Protein AF-S6UJM1-F1 (afdb_monomer)

Mean predicted aligned error: 7.49 Å

Organism: NCBI:txid1194404

Structure (mmCIF, N/CA/C/O backbone):
data_AF-S6UJM1-F1
#
_entry.id   AF-S6UJM1-F1
#
loop_
_atom_site.group_PDB
_atom_site.id
_atom_site.type_symbol
_atom_site.label_atom_id
_atom_site.label_alt_id
_atom_site.label_comp_id
_atom_site.label_asym_id
_atom_site.label_entity_id
_atom_site.label_seq_id
_atom_site.pdbx_PDB_ins_code
_atom_site.Cartn_x
_atom_site.Cartn_y
_atom_site.Cartn_z
_atom_site.occupancy
_atom_site.B_iso_or_equiv
_atom_site.auth_seq_id
_atom_site.auth_comp_id
_atom_site.auth_asym_id
_atom_site.auth_atom_id
_atom_site.pdbx_PDB_model_num
ATOM 1 N N . LEU A 1 1 ? 6.670 4.777 -3.511 1.00 91.56 1 LEU A N 1
ATOM 2 C CA . LEU A 1 1 ? 6.207 3.441 -3.059 1.00 91.56 1 LEU A CA 1
ATOM 3 C C . LEU A 1 1 ? 6.380 3.235 -1.559 1.00 91.56 1 LEU A C 1
ATOM 5 O O . LEU A 1 1 ? 5.372 3.034 -0.899 1.00 91.56 1 LEU A O 1
ATOM 9 N N . GLY A 1 2 ? 7.595 3.362 -1.009 1.00 96.25 2 GLY A N 1
ATOM 10 C CA . GLY A 1 2 ? 7.838 3.178 0.433 1.00 96.25 2 GLY A CA 1
ATOM 11 C C . GLY A 1 2 ? 6.937 4.023 1.344 1.00 96.25 2 GLY A C 1
ATOM 12 O O . GLY A 1 2 ? 6.363 3.489 2.283 1.00 96.25 2 GLY A O 1
ATOM 13 N N . HIS A 1 3 ? 6.712 5.299 1.010 1.00 97.38 3 HIS A N 1
ATOM 14 C CA . HIS A 1 3 ? 5.769 6.155 1.743 1.00 97.38 3 HIS A CA 1
ATOM 15 C C . HIS A 1 3 ? 4.347 5.561 1.811 1.00 97.38 3 HIS A C 1
ATOM 17 O O . HIS A 1 3 ? 3.806 5.406 2.899 1.00 97.38 3 HIS A O 1
ATOM 23 N N . PHE A 1 4 ? 3.759 5.173 0.671 1.00 97.75 4 PHE A N 1
ATOM 24 C CA . PHE A 1 4 ? 2.409 4.592 0.626 1.00 97.75 4 PHE A CA 1
ATOM 25 C C . PHE A 1 4 ? 2.323 3.249 1.357 1.00 97.75 4 PHE A C 1
ATOM 27 O O . PHE A 1 4 ? 1.348 2.999 2.058 1.00 97.75 4 PHE A O 1
ATOM 34 N N . GLN A 1 5 ? 3.365 2.417 1.259 1.00 97.94 5 GLN A N 1
ATOM 35 C CA . GLN A 1 5 ? 3.448 1.177 2.031 1.00 97.94 5 GLN A CA 1
ATOM 36 C C . GLN A 1 5 ? 3.490 1.463 3.538 1.00 97.94 5 GLN A C 1
ATOM 38 O O . GLN A 1 5 ? 2.798 0.806 4.309 1.00 97.94 5 GLN A O 1
ATOM 43 N N . GLY A 1 6 ? 4.256 2.476 3.953 1.00 98.25 6 GLY A N 1
ATOM 44 C CA . GLY A 1 6 ? 4.298 2.936 5.338 1.00 98.25 6 GLY A CA 1
ATOM 45 C C . GLY A 1 6 ? 2.927 3.388 5.842 1.00 98.25 6 GLY A C 1
ATOM 46 O O . GLY A 1 6 ? 2.533 2.999 6.934 1.00 98.25 6 GLY A O 1
ATOM 47 N N . GLN A 1 7 ? 2.163 4.127 5.032 1.00 98.25 7 GLN A N 1
ATOM 48 C CA . GLN A 1 7 ? 0.803 4.552 5.389 1.00 98.25 7 GLN A CA 1
ATOM 49 C C . GLN A 1 7 ? -0.158 3.366 5.580 1.00 98.25 7 GLN A C 1
ATOM 51 O O . GLN A 1 7 ? -0.908 3.340 6.551 1.00 98.25 7 GLN A O 1
ATOM 56 N N . VAL A 1 8 ? -0.097 2.347 4.713 1.00 98.56 8 VAL A N 1
ATOM 57 C CA . VAL A 1 8 ? -0.876 1.105 4.887 1.00 98.56 8 VAL A CA 1
ATOM 58 C C . VAL A 1 8 ? -0.492 0.392 6.186 1.00 98.56 8 VAL A C 1
ATOM 60 O O . VAL A 1 8 ? -1.365 -0.042 6.935 1.00 98.56 8 VAL A O 1
ATOM 63 N N . ASN A 1 9 ? 0.805 0.299 6.485 1.00 98.44 9 ASN A N 1
ATOM 64 C CA . ASN A 1 9 ? 1.287 -0.351 7.703 1.00 98.44 9 ASN A CA 1
ATOM 65 C C . ASN A 1 9 ? 0.830 0.396 8.964 1.00 98.44 9 ASN A C 1
ATOM 67 O O . ASN A 1 9 ? 0.333 -0.231 9.893 1.00 98.44 9 ASN A O 1
ATOM 71 N N . LEU A 1 10 ? 0.931 1.729 8.977 1.00 98.19 10 LEU A N 1
ATOM 72 C CA . LEU A 1 10 ? 0.423 2.557 10.074 1.00 98.19 10 LEU A CA 1
ATOM 73 C C . LEU A 1 10 ? -1.085 2.358 10.272 1.00 98.19 10 LEU A C 1
ATOM 75 O O . LEU A 1 10 ? -1.541 2.200 11.403 1.00 98.19 10 LEU A O 1
ATOM 79 N N . ALA A 1 11 ? -1.852 2.308 9.179 1.00 97.94 11 ALA A N 1
ATOM 80 C CA . ALA A 1 11 ? -3.291 2.098 9.249 1.00 97.94 11 ALA A CA 1
ATOM 81 C C . ALA A 1 11 ? -3.665 0.709 9.803 1.00 97.94 11 ALA A C 1
ATOM 83 O O . ALA A 1 11 ? -4.605 0.608 10.594 1.00 97.94 11 ALA A O 1
ATOM 84 N N . ASN A 1 12 ? -2.919 -0.339 9.435 1.00 98.19 12 ASN A N 1
ATOM 85 C CA . ASN A 1 12 ? -3.078 -1.690 9.986 1.00 98.19 12 ASN A CA 1
ATOM 86 C C . ASN A 1 12 ? -2.717 -1.752 11.473 1.00 98.19 12 ASN A C 1
ATOM 88 O O . ASN A 1 12 ? -3.489 -2.289 12.263 1.00 98.19 12 ASN A O 1
ATOM 92 N N . ASN A 1 13 ? -1.585 -1.163 11.867 1.00 98.25 13 ASN A N 1
ATOM 93 C CA . ASN A 1 13 ? -1.174 -1.116 13.270 1.00 98.25 13 ASN A CA 1
ATOM 94 C C . ASN A 1 13 ? -2.250 -0.442 14.124 1.00 98.25 13 ASN A C 1
ATOM 96 O O . ASN A 1 13 ? -2.574 -0.921 15.206 1.00 98.25 13 ASN A O 1
ATOM 100 N N . LYS A 1 14 ? -2.880 0.620 13.607 1.00 97.44 14 LYS A N 1
ATOM 101 C CA . LYS A 1 14 ? -3.959 1.287 14.329 1.00 97.44 14 LYS A CA 1
ATOM 102 C C . LYS A 1 14 ? -5.205 0.413 14.502 1.00 97.44 14 LYS A C 1
ATOM 104 O O . LYS A 1 14 ? -5.840 0.488 15.550 1.00 97.44 14 LYS A O 1
ATOM 109 N N . LEU A 1 15 ? -5.555 -0.424 13.519 1.00 97.38 15 LEU A N 1
ATOM 110 C CA . LEU A 1 15 ? -6.625 -1.420 13.691 1.00 97.38 15 LEU A CA 1
ATOM 111 C C . LEU A 1 15 ? -6.275 -2.433 14.777 1.00 97.38 15 LEU A C 1
ATOM 113 O O . LEU A 1 15 ? -7.126 -2.745 15.604 1.00 97.38 15 LEU A O 1
ATOM 117 N N . GLN A 1 16 ? -5.031 -2.909 14.794 1.00 97.06 16 GLN A N 1
ATOM 118 C CA . GLN A 1 16 ? -4.566 -3.847 15.809 1.00 97.06 16 GLN A CA 1
ATOM 119 C C . GLN A 1 16 ? -4.620 -3.232 17.213 1.00 97.06 16 GLN A C 1
ATOM 121 O O . GLN A 1 16 ? -5.073 -3.885 18.147 1.00 97.06 16 GLN A O 1
ATOM 126 N N . GLU A 1 17 ? -4.233 -1.962 17.364 1.00 96.81 17 GLU A N 1
ATOM 127 C CA . GLU A 1 17 ? -4.395 -1.234 18.626 1.00 96.81 17 GLU A CA 1
ATOM 128 C C . GLU A 1 17 ? -5.866 -1.163 19.058 1.00 96.81 17 GLU A C 1
ATOM 130 O O . GLU A 1 17 ? -6.171 -1.409 20.221 1.00 96.81 17 GLU A O 1
ATOM 135 N N . LEU A 1 18 ? -6.788 -0.842 18.142 1.00 96.19 18 LEU A N 1
ATOM 136 C CA . LEU A 1 18 ? -8.222 -0.772 18.453 1.00 96.19 18 LEU A CA 1
ATOM 137 C C . LEU A 1 18 ? -8.792 -2.135 18.873 1.00 96.19 18 LEU A C 1
ATOM 139 O O . LEU A 1 18 ? -9.652 -2.186 19.755 1.00 96.19 18 LEU A O 1
ATOM 143 N N . ASP A 1 19 ? -8.316 -3.225 18.270 1.00 94.00 19 ASP A N 1
ATOM 144 C CA . ASP A 1 19 ? -8.705 -4.581 18.657 1.00 94.00 19 ASP A CA 1
ATOM 145 C C . ASP A 1 19 ? -8.145 -4.963 20.033 1.00 94.00 19 ASP A C 1
ATOM 147 O O . ASP A 1 19 ? -8.884 -5.455 20.883 1.00 94.00 19 ASP A O 1
ATOM 151 N N . GLN A 1 20 ? -6.885 -4.626 20.317 1.00 95.19 20 GLN A N 1
ATOM 152 C CA . GLN A 1 20 ? -6.311 -4.821 21.648 1.00 95.19 20 GLN A CA 1
ATOM 153 C C . GLN A 1 20 ? -7.098 -4.041 22.710 1.00 95.19 20 GLN A C 1
ATOM 155 O O . GLN A 1 20 ? -7.503 -4.607 23.725 1.00 95.19 20 GLN A O 1
ATOM 160 N N . PHE A 1 21 ? -7.413 -2.768 22.442 1.00 93.12 21 PHE A N 1
ATOM 161 C CA . PHE A 1 21 ? -8.246 -1.958 23.331 1.00 93.12 21 PHE A CA 1
ATOM 162 C C . PHE A 1 21 ? -9.616 -2.595 23.576 1.00 93.12 21 PHE A C 1
ATOM 164 O O . PHE A 1 21 ? -10.111 -2.555 24.702 1.00 93.12 21 PHE A O 1
ATOM 171 N N . ARG A 1 22 ? -10.234 -3.202 22.554 1.00 91.75 22 ARG A N 1
ATOM 172 C CA . ARG A 1 22 ? -11.501 -3.933 22.700 1.00 91.75 22 ARG A CA 1
ATOM 173 C C . ARG A 1 22 ? -11.357 -5.101 23.669 1.00 91.75 22 ARG A C 1
ATOM 175 O O . ARG A 1 22 ? -12.185 -5.237 24.570 1.00 91.75 22 ARG A O 1
ATOM 182 N N . GLN A 1 23 ? -10.338 -5.932 23.472 1.00 93.62 23 GLN A N 1
ATOM 183 C CA . GLN A 1 23 ? -10.102 -7.126 24.280 1.00 93.62 23 GLN A CA 1
ATOM 184 C C . GLN A 1 23 ? -9.837 -6.758 25.743 1.00 93.62 23 GLN A C 1
ATOM 186 O O . GLN A 1 23 ? -10.491 -7.291 26.642 1.00 93.62 23 GLN A O 1
ATOM 191 N N . ASP A 1 24 ? -8.963 -5.778 25.983 1.00 92.25 24 ASP A N 1
ATOM 192 C CA . ASP A 1 24 ? -8.636 -5.299 27.328 1.00 92.25 24 ASP A CA 1
ATOM 193 C C . ASP A 1 24 ? -9.889 -4.774 28.048 1.00 92.25 24 ASP A C 1
ATOM 195 O O . ASP A 1 24 ? -10.132 -5.070 29.222 1.00 92.25 24 ASP A O 1
ATOM 199 N N . TYR A 1 25 ? -10.739 -4.031 27.332 1.00 89.50 25 TYR A N 1
ATOM 200 C CA . TYR A 1 25 ? -11.969 -3.479 27.898 1.00 89.50 25 TYR A CA 1
ATOM 201 C C . TYR A 1 25 ? -13.037 -4.553 28.158 1.00 89.50 25 TYR A C 1
ATOM 203 O O . TYR A 1 25 ? -13.768 -4.478 29.149 1.00 89.50 25 TYR A O 1
ATOM 211 N N . GLN A 1 26 ? -13.118 -5.586 27.314 1.00 90.00 26 GLN A N 1
ATOM 212 C CA . GLN A 1 26 ? -13.974 -6.754 27.550 1.00 90.00 26 GLN A CA 1
ATOM 213 C C . GLN A 1 26 ? -13.532 -7.551 28.783 1.00 90.00 26 GLN A C 1
ATOM 215 O O . GLN A 1 26 ? -14.382 -7.995 29.557 1.00 90.00 26 GLN A O 1
ATOM 220 N N . GLN A 1 27 ? -12.227 -7.689 29.025 1.00 91.50 27 GLN A N 1
ATOM 221 C CA . GLN A 1 27 ? -11.740 -8.339 30.243 1.00 91.50 27 GLN A CA 1
ATOM 222 C C . GLN A 1 27 ? -12.098 -7.548 31.504 1.00 91.50 27 GLN A C 1
ATOM 224 O O . GLN A 1 27 ? -12.585 -8.128 32.477 1.00 91.50 27 GLN A O 1
ATOM 229 N N . GLN A 1 28 ? -11.938 -6.221 31.478 1.00 88.19 28 GLN A N 1
ATOM 230 C CA . GLN A 1 28 ? -12.376 -5.359 32.582 1.00 88.19 28 GLN A CA 1
ATOM 231 C C . GLN A 1 28 ? -13.880 -5.486 32.838 1.00 88.19 28 GLN A C 1
ATOM 233 O O . GLN A 1 28 ? -14.317 -5.469 33.993 1.00 88.19 28 GLN A O 1
ATOM 238 N N . TRP A 1 29 ? -14.667 -5.646 31.770 1.00 87.19 29 TRP A N 1
ATOM 239 C CA . TRP A 1 29 ? -16.095 -5.897 31.878 1.00 87.19 29 TRP A CA 1
ATOM 240 C C . TRP A 1 29 ? -16.402 -7.205 32.610 1.00 87.19 29 TRP A C 1
ATOM 242 O O . TRP A 1 29 ? -17.180 -7.187 33.559 1.00 87.19 29 TRP A O 1
ATOM 252 N N . LEU A 1 30 ? -15.770 -8.315 32.222 1.00 87.69 30 LEU A N 1
ATOM 253 C CA . LEU A 1 30 ? -15.980 -9.615 32.869 1.00 87.69 30 LEU A CA 1
ATOM 254 C C . LEU A 1 30 ? -15.623 -9.571 34.360 1.00 87.69 30 LEU A C 1
ATOM 256 O O . LEU A 1 30 ? -16.386 -10.059 35.194 1.00 87.69 30 LEU A O 1
ATOM 260 N N . GLN A 1 31 ? -14.504 -8.928 34.704 1.00 88.62 31 GLN A N 1
ATOM 261 C CA . GLN A 1 31 ? -14.062 -8.792 36.093 1.00 88.62 31 GLN A CA 1
ATOM 262 C C . GLN A 1 31 ? -15.050 -7.969 36.927 1.00 88.62 31 GLN A C 1
ATOM 264 O O . GLN A 1 31 ? -15.523 -8.439 37.960 1.00 88.62 31 GLN A O 1
ATOM 269 N N . ARG A 1 32 ? -15.402 -6.756 36.482 1.00 85.56 32 ARG A N 1
ATOM 270 C CA . ARG A 1 32 ? -16.275 -5.855 37.257 1.00 85.56 32 ARG A CA 1
ATOM 271 C C . ARG A 1 32 ? -17.737 -6.281 37.230 1.00 85.56 32 ARG A C 1
ATOM 273 O O . ARG A 1 32 ? -18.407 -6.198 38.251 1.00 85.56 32 ARG A O 1
ATOM 280 N N . GLY A 1 33 ? -18.216 -6.771 36.090 1.00 82.06 33 GLY A N 1
ATOM 281 C CA . GLY A 1 33 ? -19.584 -7.250 35.907 1.00 82.06 33 GLY A CA 1
ATOM 282 C C . GLY A 1 33 ? -19.931 -8.403 36.846 1.00 82.06 33 GLY A C 1
ATOM 283 O O . GLY A 1 33 ? -21.047 -8.449 37.357 1.00 82.06 33 GLY A O 1
ATOM 284 N N . SER A 1 34 ? -18.960 -9.274 37.148 1.00 83.56 34 SER A N 1
ATOM 285 C CA . SER A 1 34 ? -19.145 -10.376 38.103 1.00 83.56 34 SER A CA 1
ATOM 286 C C . SER A 1 34 ? -19.418 -9.914 39.543 1.00 83.56 34 SER A C 1
ATOM 288 O O . SER A 1 34 ? -20.083 -10.624 40.292 1.00 83.56 34 SER A O 1
ATOM 290 N N . ALA A 1 35 ? -18.966 -8.711 39.920 1.00 84.44 35 ALA A N 1
ATOM 291 C CA . ALA A 1 35 ? -19.135 -8.141 41.258 1.00 84.44 35 ALA A CA 1
ATOM 292 C C . ALA A 1 35 ? -20.417 -7.294 41.416 1.00 84.44 35 ALA A C 1
ATOM 294 O O . ALA A 1 35 ? -20.671 -6.762 42.496 1.00 84.44 35 ALA A O 1
ATOM 295 N N . GLY A 1 36 ? -21.226 -7.169 40.357 1.00 84.38 36 GLY A N 1
ATOM 296 C CA . GLY A 1 36 ? -22.362 -6.251 40.304 1.00 84.38 36 GLY A CA 1
ATOM 297 C C . G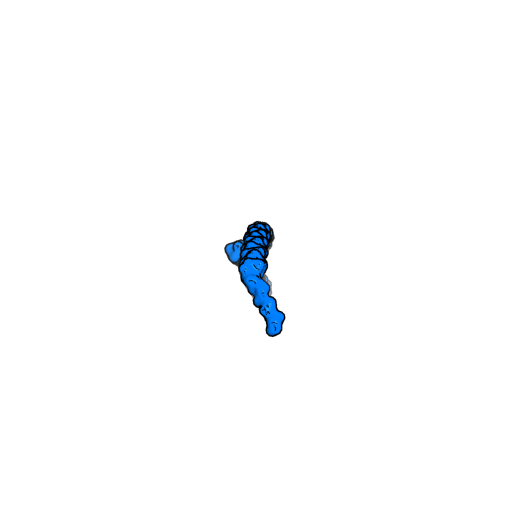LY A 1 36 ? -21.922 -4.822 39.973 1.00 84.38 36 GLY A C 1
ATOM 298 O O . GLY A 1 36 ? -20.979 -4.279 40.543 1.00 84.38 36 GLY A O 1
ATOM 299 N N . VAL A 1 37 ? -22.605 -4.198 39.013 1.00 87.56 37 VAL A N 1
ATOM 300 C CA . VAL A 1 37 ? -22.233 -2.884 38.467 1.00 87.56 37 VAL A CA 1
ATOM 301 C C . VAL A 1 37 ? -23.427 -1.944 38.438 1.00 87.56 37 VAL A C 1
ATOM 303 O O . VAL A 1 37 ? -24.569 -2.369 38.276 1.00 87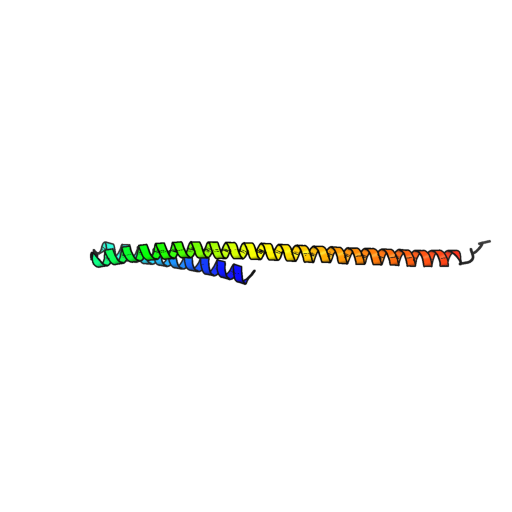.56 37 VAL A O 1
ATOM 306 N N . SER A 1 38 ? -23.170 -0.645 38.585 1.00 91.25 38 SER A N 1
ATOM 307 C CA . SER A 1 38 ? -24.227 0.363 38.522 1.00 91.25 38 SER A CA 1
ATOM 308 C C . SER A 1 38 ? -24.760 0.536 37.093 1.00 91.25 38 SER A C 1
ATOM 310 O O . SER A 1 38 ? -24.040 0.348 36.108 1.00 91.25 38 SER A O 1
ATOM 312 N N . GLY A 1 39 ? -26.014 0.983 36.965 1.00 89.88 39 GLY A N 1
ATOM 313 C CA . GLY A 1 39 ? -26.606 1.321 35.664 1.00 89.88 39 GLY A CA 1
ATOM 314 C C . GLY A 1 39 ? -25.831 2.415 34.916 1.00 89.88 39 GLY A C 1
ATOM 315 O O . GLY A 1 39 ? -25.689 2.358 33.698 1.00 89.88 39 GLY A O 1
ATOM 316 N N . GLN A 1 40 ? -25.247 3.376 35.640 1.00 91.81 40 GLN A N 1
ATOM 317 C CA . GLN A 1 40 ? -24.398 4.409 35.041 1.00 91.81 40 GLN A CA 1
ATOM 318 C C . GLN A 1 40 ? -23.134 3.815 34.408 1.00 91.81 40 GLN A C 1
ATOM 320 O O . GLN A 1 40 ? -22.725 4.240 33.328 1.00 91.81 40 GLN A O 1
ATOM 325 N N . TRP A 1 41 ? -22.535 2.815 35.057 1.00 88.94 41 TRP A N 1
ATOM 326 C CA . TRP A 1 41 ? -21.365 2.129 34.523 1.00 88.94 41 TRP A CA 1
ATOM 327 C C . TRP A 1 41 ? -21.713 1.307 33.270 1.00 88.94 41 TRP A C 1
ATOM 329 O O . TRP A 1 41 ? -21.013 1.407 32.264 1.00 88.94 41 TRP A O 1
ATOM 339 N N . LEU A 1 42 ? -22.847 0.598 33.282 1.00 89.00 42 LEU A N 1
ATOM 340 C CA . LEU A 1 42 ? -23.415 -0.101 32.117 1.00 89.00 42 LEU A CA 1
ATOM 341 C C . LEU A 1 42 ? -23.627 0.826 30.906 1.00 89.00 42 LEU A C 1
ATOM 343 O O . LEU A 1 42 ? -23.231 0.497 29.787 1.00 89.00 42 LEU A O 1
ATOM 347 N N . LEU A 1 43 ? -24.214 2.007 31.123 1.00 92.25 43 LEU A N 1
ATOM 348 C CA . LEU A 1 43 ? -24.424 3.000 30.063 1.00 92.25 43 LEU A CA 1
ATOM 349 C C . LEU A 1 43 ? -23.098 3.545 29.514 1.00 92.25 43 LEU A C 1
ATOM 351 O O . LEU A 1 43 ? -22.965 3.754 28.306 1.00 92.25 43 LEU A O 1
ATOM 355 N N . GLY A 1 44 ? -22.111 3.761 30.388 1.00 91.31 44 GLY A N 1
ATOM 356 C CA . GLY A 1 44 ? -20.756 4.140 29.986 1.00 91.31 44 GLY A CA 1
ATOM 357 C C . GLY A 1 44 ? -20.108 3.079 29.096 1.00 91.31 44 GLY A C 1
ATOM 358 O O . GLY A 1 44 ? -19.556 3.413 28.048 1.00 91.31 44 GLY A O 1
ATOM 359 N N . TYR A 1 45 ? -20.254 1.805 29.466 1.00 89.50 45 TYR A N 1
ATOM 360 C CA . TYR A 1 45 ? -19.745 0.672 28.698 1.00 89.50 45 TYR A CA 1
ATOM 361 C C . TYR A 1 45 ? -20.346 0.608 27.287 1.00 89.50 45 TYR A C 1
ATOM 363 O O . TYR A 1 45 ? -19.607 0.576 26.303 1.00 89.50 45 TYR A O 1
ATOM 371 N N . GLN A 1 46 ? -21.676 0.671 27.167 1.00 90.25 46 GLN A N 1
ATOM 372 C CA . GLN A 1 46 ? -22.344 0.650 25.860 1.00 90.25 46 GLN A CA 1
ATOM 373 C C . GLN A 1 46 ? -21.937 1.832 24.974 1.00 90.25 46 GLN A C 1
ATOM 375 O O . GLN A 1 46 ? -21.702 1.664 23.777 1.00 90.25 46 GLN A O 1
ATOM 380 N N . ARG A 1 47 ? -21.811 3.030 25.558 1.00 94.25 47 ARG A N 1
ATOM 381 C CA . ARG A 1 47 ? -21.369 4.219 24.821 1.00 94.25 47 ARG A CA 1
ATOM 382 C C . ARG A 1 47 ? -19.950 4.052 24.286 1.00 94.25 47 ARG A C 1
ATOM 384 O O . ARG A 1 47 ? -19.704 4.388 23.131 1.00 94.25 47 ARG A O 1
ATOM 391 N N . PHE A 1 48 ? -19.037 3.536 25.107 1.00 91.31 48 PHE A N 1
ATOM 392 C CA . PHE A 1 48 ? -17.663 3.290 24.685 1.00 91.31 48 PHE A CA 1
ATOM 393 C C . PHE A 1 48 ? -17.596 2.275 23.539 1.00 91.31 48 PHE A C 1
ATOM 395 O O . PHE A 1 48 ? -16.942 2.548 22.537 1.00 91.31 48 PHE A O 1
ATOM 402 N N . LEU A 1 49 ? -18.319 1.152 23.636 1.00 91.38 49 LEU A N 1
ATOM 403 C CA . LEU A 1 49 ? -18.365 0.163 22.554 1.00 91.38 49 LEU A CA 1
ATOM 404 C C . L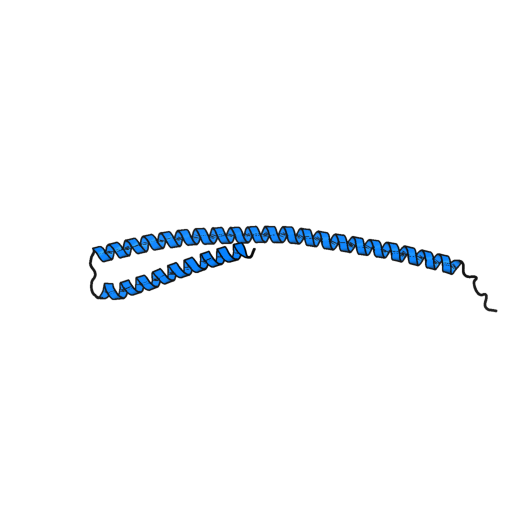EU A 1 49 ? -18.868 0.770 21.241 1.00 91.38 49 LEU A C 1
ATOM 406 O O . LEU A 1 49 ? -18.244 0.574 20.204 1.00 91.38 49 LEU A O 1
ATOM 410 N N . SER A 1 50 ? -19.929 1.579 21.294 1.00 94.50 50 SER A N 1
ATOM 411 C CA . SER A 1 50 ? -20.438 2.263 20.102 1.00 94.50 50 SER A CA 1
ATOM 412 C C . SER A 1 50 ? -19.403 3.214 19.489 1.00 94.50 50 SER A C 1
ATOM 414 O O . SER A 1 50 ? -19.234 3.237 18.270 1.00 94.50 50 SER A O 1
ATOM 416 N N . GLN A 1 51 ? -18.670 3.972 20.310 1.00 96.00 51 GLN A N 1
ATOM 417 C CA . GLN A 1 51 ? -17.593 4.841 19.826 1.00 96.00 51 GLN A CA 1
ATOM 418 C C . GLN A 1 51 ? -16.443 4.037 19.211 1.00 96.00 51 GLN A C 1
ATOM 420 O O . GLN A 1 51 ? -15.900 4.431 18.178 1.00 96.00 51 GLN A O 1
ATO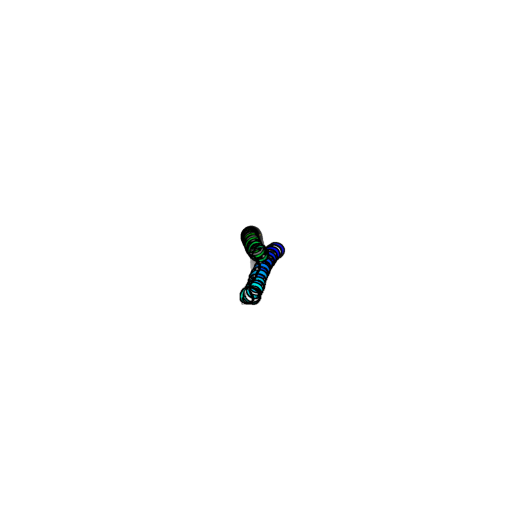M 425 N N . LEU A 1 52 ? -16.098 2.899 19.816 1.00 95.25 52 LEU A N 1
ATOM 426 C CA . LEU A 1 52 ? -15.059 2.011 19.317 1.00 95.25 52 LEU A CA 1
ATOM 427 C C . LEU A 1 52 ? -15.447 1.389 17.971 1.00 95.25 52 LEU A C 1
ATOM 429 O O . LEU A 1 52 ? -14.622 1.359 17.064 1.00 95.25 52 LEU A O 1
ATOM 433 N N . ASP A 1 53 ? -16.694 0.948 17.806 1.00 95.06 53 ASP A N 1
ATOM 434 C CA . ASP A 1 53 ? -17.202 0.429 16.530 1.00 95.06 53 ASP A CA 1
ATOM 435 C C . ASP A 1 53 ? -17.134 1.485 15.421 1.00 95.06 53 ASP A C 1
ATOM 437 O O . ASP A 1 53 ? -16.687 1.197 14.307 1.00 95.06 53 ASP A O 1
ATOM 441 N N . VAL A 1 54 ? -17.507 2.732 15.729 1.00 97.44 54 VAL A N 1
ATOM 442 C CA . VAL A 1 54 ? -17.386 3.853 14.785 1.00 97.44 54 VAL A CA 1
ATOM 443 C C . VAL A 1 54 ? -15.923 4.099 14.414 1.00 97.44 54 VAL A C 1
ATOM 445 O O . VAL A 1 54 ? -15.614 4.237 13.229 1.00 97.44 54 VAL A O 1
ATOM 448 N N . ALA A 1 55 ? -15.018 4.117 15.395 1.00 96.88 55 ALA A N 1
ATOM 449 C CA . ALA A 1 55 ? -13.589 4.314 15.161 1.00 96.88 55 ALA A CA 1
ATOM 450 C C . ALA A 1 55 ? -12.988 3.191 14.301 1.00 96.88 55 ALA A C 1
ATOM 452 O O . ALA A 1 55 ? -12.266 3.468 13.345 1.00 96.88 55 ALA A O 1
ATOM 453 N N . VAL A 1 56 ? -13.337 1.931 14.577 1.00 96.94 56 VAL A N 1
ATOM 454 C CA . VAL A 1 56 ? -12.909 0.769 13.784 1.00 96.94 56 VAL A CA 1
ATOM 455 C C . VAL A 1 56 ? -13.425 0.876 12.349 1.00 96.94 56 VAL A C 1
ATOM 457 O O . VAL A 1 56 ? -12.651 0.721 11.405 1.00 96.94 56 VAL A O 1
ATOM 460 N N . ALA A 1 57 ? -14.703 1.207 12.155 1.00 97.69 57 ALA A N 1
ATOM 461 C CA . ALA A 1 57 ? -15.277 1.371 10.822 1.00 97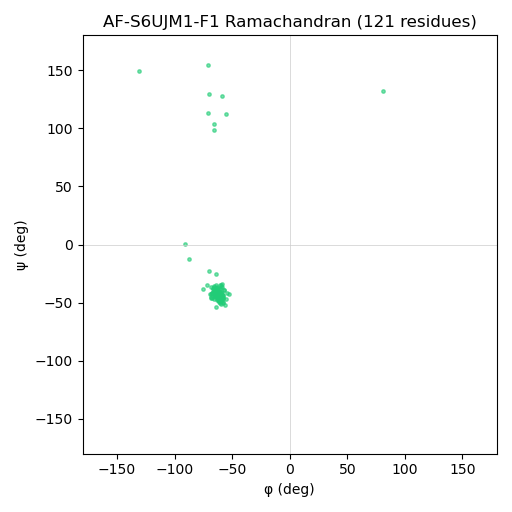.69 57 ALA A CA 1
ATOM 462 C C . ALA A 1 57 ? -14.597 2.501 10.026 1.00 97.69 57 ALA A C 1
ATOM 464 O O . ALA A 1 57 ? -14.336 2.356 8.829 1.00 97.69 57 ALA A O 1
ATOM 465 N N . GLN A 1 58 ? -14.283 3.624 10.677 1.00 97.81 58 GLN A N 1
ATOM 466 C CA . GLN A 1 58 ? -13.522 4.716 10.064 1.00 97.81 58 GLN A CA 1
ATOM 467 C C . GLN A 1 58 ? -12.094 4.285 9.717 1.00 97.81 58 GLN A C 1
ATOM 469 O O . GLN A 1 58 ? -11.612 4.580 8.621 1.00 97.81 58 GLN A O 1
ATOM 474 N N . GLN A 1 59 ? -11.442 3.539 10.607 1.00 97.94 59 GLN A N 1
ATOM 475 C CA . GLN A 1 59 ? -10.084 3.063 10.396 1.00 97.94 59 GLN A CA 1
ATOM 476 C C . GLN A 1 59 ? -10.001 2.057 9.238 1.00 97.94 59 GLN A C 1
ATOM 478 O O . GLN A 1 59 ? -9.082 2.145 8.426 1.00 97.94 59 GLN A O 1
ATOM 483 N N . TYR A 1 60 ? -10.987 1.168 9.082 1.00 98.25 60 TYR A N 1
ATOM 484 C CA . TYR A 1 60 ? -11.083 0.296 7.906 1.00 98.25 60 TYR A CA 1
ATOM 485 C C . TYR A 1 60 ? -11.201 1.097 6.606 1.00 98.25 60 TYR A C 1
ATOM 487 O O . TYR A 1 60 ? -10.490 0.816 5.644 1.00 98.25 60 TYR A O 1
ATOM 495 N N . LYS A 1 61 ? -12.041 2.140 6.574 1.00 98.38 61 LYS A N 1
ATOM 496 C CA . LYS A 1 61 ? -12.148 3.016 5.394 1.00 98.38 61 LYS A CA 1
ATOM 497 C C . LYS A 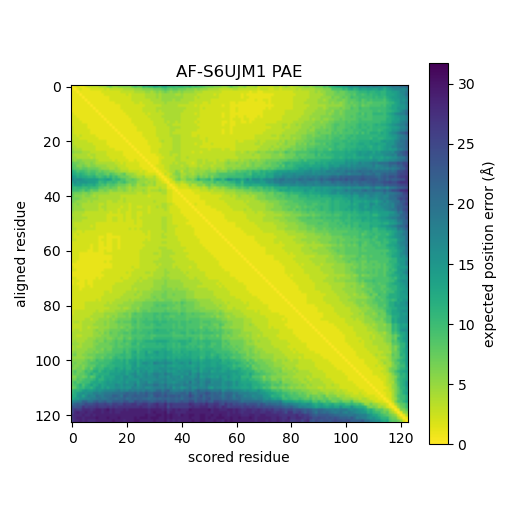1 61 ? -10.824 3.713 5.074 1.00 98.38 61 LYS A C 1
ATOM 499 O O . LYS A 1 61 ? -10.450 3.804 3.907 1.00 98.38 61 LYS A O 1
ATOM 504 N N . SER A 1 62 ? -10.109 4.182 6.097 1.00 97.81 62 SER A N 1
ATOM 505 C CA . SER A 1 62 ? -8.776 4.772 5.937 1.00 97.81 62 SER A CA 1
ATOM 506 C C . SER A 1 62 ? -7.776 3.758 5.372 1.00 97.81 62 SER A C 1
ATOM 508 O O . SER A 1 62 ? -7.070 4.072 4.412 1.00 97.81 62 SER A O 1
ATOM 510 N N . LEU A 1 63 ? -7.758 2.528 5.893 1.00 98.50 63 LEU A N 1
ATOM 511 C CA . LEU A 1 63 ? -6.899 1.457 5.390 1.00 98.50 63 LEU A CA 1
ATOM 512 C C . LEU A 1 63 ? -7.149 1.177 3.904 1.00 98.50 63 LEU A C 1
ATOM 514 O O . LEU A 1 63 ? -6.198 1.136 3.124 1.00 98.50 63 LEU A O 1
ATOM 518 N N . GLU A 1 64 ? -8.409 1.016 3.505 1.00 98.56 64 GLU A N 1
ATOM 519 C CA . GLU A 1 64 ? -8.763 0.756 2.106 1.00 98.56 64 GLU A CA 1
ATOM 520 C C . GLU A 1 64 ? -8.360 1.919 1.190 1.00 98.56 64 GLU A C 1
ATOM 522 O O . GLU A 1 64 ? -7.814 1.703 0.107 1.00 98.56 64 GLU A O 1
ATOM 527 N N . TRP A 1 65 ? -8.511 3.163 1.653 1.00 98.44 65 TRP A N 1
ATOM 528 C CA . TRP A 1 65 ? -8.021 4.333 0.926 1.00 98.44 65 TRP A CA 1
ATOM 529 C C . TRP A 1 65 ? -6.494 4.311 0.737 1.00 98.44 65 TRP A C 1
ATOM 531 O O . TRP A 1 65 ? -5.993 4.560 -0.364 1.00 98.44 65 TRP A O 1
ATOM 541 N N . HIS A 1 66 ? -5.736 3.967 1.783 1.00 98.62 66 HIS A N 1
ATOM 542 C CA . HIS A 1 66 ? -4.278 3.859 1.697 1.00 98.62 66 HIS A CA 1
ATOM 543 C C . HIS A 1 66 ? -3.823 2.708 0.790 1.00 98.62 66 HIS A C 1
ATOM 545 O O . HIS A 1 66 ? -2.866 2.890 0.032 1.00 98.62 66 HIS A O 1
ATOM 551 N N . LYS A 1 67 ? -4.514 1.561 0.809 1.00 98.56 67 LYS A N 1
ATOM 552 C CA . LYS A 1 67 ? -4.247 0.441 -0.109 1.00 98.56 67 LYS A CA 1
ATOM 553 C C . LYS A 1 67 ? -4.471 0.853 -1.562 1.00 98.56 67 LYS A C 1
ATOM 555 O O . LYS A 1 67 ? -3.565 0.709 -2.377 1.00 98.56 67 LYS A O 1
ATOM 560 N N . ALA A 1 68 ? -5.603 1.490 -1.860 1.00 98.62 68 ALA A N 1
ATOM 561 C CA . ALA A 1 68 ? -5.889 1.991 -3.202 1.00 98.62 68 ALA A CA 1
ATOM 562 C C . ALA A 1 68 ? -4.830 3.001 -3.690 1.00 98.62 68 ALA A C 1
ATOM 564 O O . ALA A 1 68 ? -4.460 3.021 -4.865 1.00 98.62 68 ALA A O 1
ATOM 565 N N . ASN A 1 69 ? -4.298 3.841 -2.799 1.00 98.31 69 ASN A N 1
ATOM 566 C CA . ASN A 1 69 ? -3.196 4.748 -3.132 1.00 98.31 69 ASN A CA 1
ATOM 567 C C . ASN A 1 69 ? -1.885 4.015 -3.423 1.00 98.31 69 ASN A C 1
ATOM 569 O O . ASN A 1 69 ? -1.172 4.387 -4.357 1.00 98.31 69 ASN A O 1
ATOM 573 N N . LEU A 1 70 ? -1.563 2.988 -2.636 1.00 98.62 70 LEU A N 1
ATOM 574 C CA . LEU A 1 70 ? -0.388 2.154 -2.862 1.00 98.62 70 LEU A CA 1
ATOM 575 C C . LEU A 1 70 ? -0.459 1.453 -4.222 1.00 98.62 70 LEU A C 1
ATOM 577 O O . LEU A 1 70 ? 0.532 1.463 -4.954 1.00 98.62 70 LEU A O 1
ATOM 581 N N . ASP A 1 71 ? -1.620 0.913 -4.583 1.00 98.50 71 ASP A N 1
ATOM 582 C CA . ASP A 1 71 ? -1.824 0.232 -5.862 1.00 98.50 71 ASP A CA 1
ATOM 583 C C . ASP A 1 71 ? -1.688 1.197 -7.042 1.00 98.50 71 ASP A C 1
ATOM 585 O O . ASP A 1 71 ? -0.954 0.918 -7.992 1.00 98.50 71 ASP A O 1
ATOM 589 N N . ARG A 1 72 ? -2.283 2.394 -6.945 1.00 98.38 72 ARG A N 1
ATOM 590 C CA . ARG A 1 72 ? -2.097 3.453 -7.952 1.00 98.38 72 ARG A CA 1
ATOM 591 C C . ARG A 1 72 ? -0.632 3.850 -8.107 1.00 98.38 72 ARG A C 1
ATOM 593 O O . ARG A 1 72 ? -0.134 3.958 -9.227 1.00 98.38 72 ARG A O 1
ATOM 600 N N . ALA A 1 73 ? 0.080 4.031 -6.996 1.00 98.06 73 ALA A N 1
ATOM 601 C CA . ALA A 1 73 ? 1.503 4.348 -7.029 1.00 98.06 73 ALA A CA 1
ATOM 602 C C . ALA A 1 73 ? 2.336 3.213 -7.646 1.00 98.06 73 ALA A C 1
ATOM 604 O O . ALA A 1 73 ? 3.332 3.481 -8.321 1.00 98.06 73 ALA A O 1
ATOM 605 N N . ARG A 1 74 ? 1.946 1.952 -7.418 1.00 98.38 74 ARG A N 1
ATOM 606 C CA . ARG A 1 74 ? 2.606 0.770 -7.986 1.00 98.38 74 ARG A CA 1
ATOM 607 C C . ARG A 1 74 ? 2.406 0.702 -9.493 1.00 98.38 74 ARG A C 1
ATOM 609 O O . ARG A 1 74 ? 3.396 0.537 -10.198 1.00 98.38 74 ARG A O 1
ATOM 616 N N . SER A 1 75 ? 1.181 0.911 -9.970 1.00 98.31 75 SER A N 1
ATOM 617 C CA . SER A 1 75 ? 0.876 0.969 -11.405 1.00 98.31 75 SER A CA 1
ATOM 618 C C . SER A 1 75 ? 1.684 2.066 -12.098 1.00 98.31 75 SER A C 1
ATOM 620 O O . SER A 1 75 ? 2.394 1.795 -13.059 1.00 98.31 75 SER A O 1
ATOM 622 N N . ALA A 1 76 ? 1.676 3.287 -11.554 1.00 97.81 76 ALA A N 1
ATOM 623 C CA . ALA A 1 76 ? 2.423 4.401 -12.138 1.00 97.81 76 ALA A CA 1
ATOM 624 C C . ALA A 1 76 ? 3.937 4.126 -12.196 1.00 97.81 76 ALA A C 1
ATOM 626 O O . ALA A 1 76 ? 4.609 4.470 -13.168 1.00 97.81 76 ALA A O 1
ATOM 627 N N . TRP A 1 77 ? 4.487 3.485 -11.161 1.00 97.94 77 TRP A N 1
ATOM 628 C CA . TRP A 1 77 ? 5.887 3.072 -11.166 1.00 97.94 77 TRP A CA 1
ATOM 629 C C . TRP A 1 77 ? 6.170 2.011 -12.240 1.00 97.94 77 TRP A C 1
ATOM 631 O O . TRP A 1 77 ? 7.169 2.134 -12.947 1.00 97.94 77 TRP A O 1
ATOM 641 N N . GLN A 1 78 ? 5.295 1.011 -12.391 1.00 98.25 78 GLN A N 1
ATOM 642 C CA . GLN A 1 78 ? 5.424 -0.028 -13.419 1.00 98.25 78 GLN A CA 1
ATOM 643 C C . GLN A 1 78 ? 5.396 0.566 -14.831 1.00 98.25 78 GLN A C 1
ATOM 645 O O . GLN A 1 78 ? 6.247 0.213 -15.646 1.00 98.25 78 GLN A O 1
ATOM 650 N N . ASP A 1 79 ? 4.498 1.515 -15.101 1.00 98.06 79 ASP A N 1
ATOM 651 C CA . ASP A 1 79 ? 4.403 2.187 -16.402 1.00 98.06 79 ASP A CA 1
ATOM 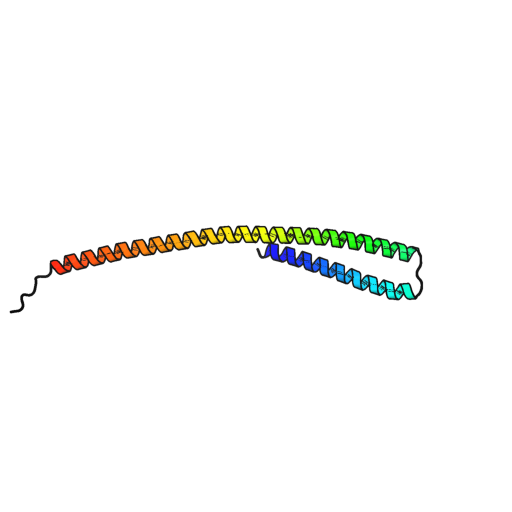652 C C . ASP A 1 79 ? 5.681 2.966 -16.736 1.00 98.06 79 ASP A C 1
ATOM 654 O O . ASP A 1 79 ? 6.236 2.852 -17.833 1.00 98.06 79 ASP A O 1
ATOM 658 N N . CYS A 1 80 ? 6.192 3.739 -15.774 1.00 97.44 80 CYS A N 1
ATOM 659 C CA . CYS A 1 80 ? 7.453 4.462 -15.925 1.00 97.44 80 CYS A CA 1
ATOM 660 C C . CYS A 1 80 ? 8.628 3.503 -16.145 1.00 97.44 80 CYS A C 1
ATOM 662 O O . CYS A 1 80 ? 9.463 3.735 -17.020 1.00 97.44 80 CYS A O 1
ATOM 664 N N . TYR A 1 81 ? 8.679 2.411 -15.383 1.00 97.88 81 TYR A N 1
ATOM 665 C CA . TYR A 1 81 ? 9.718 1.398 -15.516 1.00 97.88 81 TYR A CA 1
ATOM 666 C C . TYR A 1 81 ? 9.682 0.724 -16.894 1.00 97.88 81 TYR A C 1
ATOM 668 O O . TYR A 1 81 ? 10.720 0.620 -17.545 1.00 97.88 81 TYR A O 1
ATOM 676 N N . ALA A 1 82 ? 8.498 0.356 -17.389 1.00 98.06 82 ALA A N 1
ATOM 677 C CA . ALA A 1 82 ? 8.328 -0.230 -18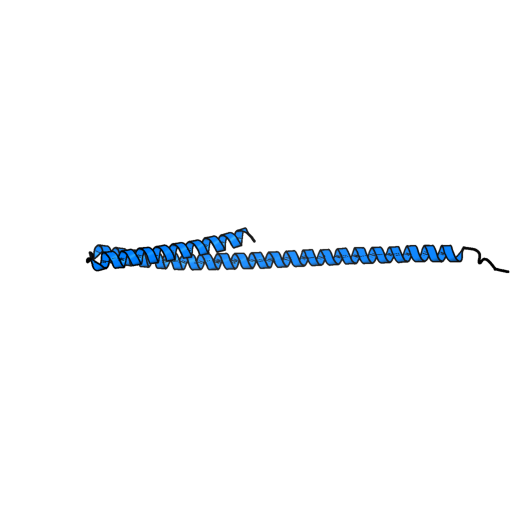.715 1.00 98.06 82 ALA A CA 1
ATOM 678 C C . ALA A 1 82 ? 8.820 0.709 -19.829 1.00 98.06 82 ALA A C 1
ATOM 680 O O . ALA A 1 82 ? 9.494 0.266 -20.759 1.00 98.06 82 ALA A O 1
ATOM 681 N N . ARG A 1 83 ? 8.547 2.018 -19.715 1.00 97.69 83 ARG A N 1
ATOM 682 C CA . ARG A 1 83 ? 9.061 3.028 -20.657 1.00 97.69 83 ARG A CA 1
ATOM 683 C C . ARG A 1 83 ? 10.585 3.108 -20.636 1.00 97.69 83 ARG A C 1
ATOM 685 O O . ARG A 1 83 ? 11.206 3.094 -21.696 1.00 97.69 83 ARG A O 1
ATOM 692 N N . VAL A 1 84 ? 11.188 3.169 -19.447 1.00 98.19 84 VAL A N 1
ATOM 693 C CA . VAL A 1 84 ? 12.652 3.199 -19.291 1.00 98.19 84 VAL A CA 1
ATOM 694 C C . VAL A 1 84 ? 13.286 1.944 -19.888 1.00 98.19 84 VAL A C 1
ATOM 696 O O . VAL A 1 84 ? 14.273 2.035 -20.615 1.00 98.19 84 VAL A O 1
ATOM 699 N N . GLU A 1 85 ? 12.703 0.779 -19.633 1.00 98.19 85 GLU A N 1
ATOM 700 C CA . GLU A 1 85 ? 13.218 -0.487 -20.146 1.00 98.19 85 GLU A CA 1
ATOM 701 C C . GLU A 1 85 ? 13.064 -0.602 -21.671 1.00 98.19 85 GLU A C 1
ATOM 703 O O . GLU A 1 85 ? 13.969 -1.075 -22.359 1.00 98.19 85 GLU A O 1
ATOM 708 N N . GLY A 1 86 ? 11.965 -0.086 -22.228 1.00 97.81 86 GLY A N 1
ATOM 709 C CA . GLY A 1 86 ? 11.790 0.045 -23.675 1.00 97.81 86 GLY A CA 1
ATOM 710 C C . GLY A 1 86 ? 12.872 0.918 -24.317 1.00 97.81 86 GLY A C 1
ATOM 711 O O . GLY A 1 86 ? 13.469 0.523 -25.320 1.00 97.81 86 GLY A O 1
ATOM 712 N N . LEU A 1 87 ? 13.184 2.068 -23.710 1.00 98.00 87 LEU A N 1
ATOM 713 C CA . LEU A 1 87 ? 14.256 2.950 -24.180 1.00 98.00 87 LEU A CA 1
ATOM 714 C C . LEU A 1 87 ? 15.634 2.290 -24.084 1.00 98.00 87 LEU A C 1
ATOM 716 O O . LEU A 1 87 ? 16.417 2.396 -25.023 1.00 98.00 87 LEU A O 1
ATOM 720 N N . ARG A 1 88 ? 15.925 1.560 -23.001 1.00 98.19 88 ARG A N 1
ATOM 721 C CA . ARG A 1 88 ? 17.185 0.809 -22.859 1.00 98.19 88 ARG A CA 1
ATOM 722 C C . ARG A 1 88 ? 17.376 -0.201 -23.984 1.00 98.19 88 ARG A C 1
ATOM 724 O O . ARG A 1 88 ? 18.443 -0.238 -24.591 1.00 98.19 88 ARG A O 1
ATOM 731 N N . LYS A 1 89 ? 16.336 -0.973 -24.309 1.00 98.00 89 LYS A N 1
ATOM 732 C CA . LYS A 1 89 ? 16.375 -1.932 -25.425 1.00 98.00 89 LYS A CA 1
ATOM 733 C C . LYS A 1 89 ? 16.586 -1.241 -26.769 1.00 98.00 89 LYS A C 1
ATOM 735 O O . LYS A 1 89 ? 17.340 -1.745 -27.596 1.00 98.00 89 LYS A O 1
ATOM 740 N N . LEU A 1 90 ? 15.951 -0.088 -26.982 1.00 98.12 90 LEU A N 1
ATOM 741 C CA . LEU A 1 90 ? 16.129 0.691 -28.207 1.00 98.12 90 LEU A CA 1
ATOM 742 C C . LEU A 1 90 ? 17.566 1.211 -28.346 1.00 98.12 90 LEU A C 1
ATOM 744 O O . LEU A 1 90 ? 18.160 1.070 -29.412 1.00 98.12 90 LEU A O 1
ATOM 748 N N . VAL A 1 91 ? 18.133 1.761 -27.269 1.00 98.25 91 VAL A N 1
ATOM 749 C CA . VAL A 1 91 ? 19.533 2.209 -27.232 1.00 98.25 91 VAL A CA 1
ATOM 750 C C . VAL A 1 91 ? 20.474 1.048 -27.537 1.00 98.25 91 VAL A C 1
ATOM 752 O O . VAL A 1 91 ? 21.328 1.184 -28.410 1.00 98.25 91 VAL A O 1
ATOM 755 N N . GLN A 1 92 ? 20.276 -0.107 -26.895 1.00 98.19 92 GLN A N 1
ATOM 756 C CA . GLN A 1 92 ? 21.088 -1.295 -27.158 1.00 98.19 92 GLN A CA 1
ATOM 757 C C . GLN A 1 92 ? 21.022 -1.705 -28.634 1.00 98.19 92 GLN A C 1
ATOM 759 O O . GLN A 1 92 ? 22.055 -1.956 -29.248 1.00 98.19 92 GLN A O 1
ATOM 764 N N . ARG A 1 93 ? 19.825 -1.695 -29.236 1.00 98.31 93 ARG A N 1
ATOM 765 C CA . ARG A 1 93 ? 19.658 -2.027 -30.655 1.00 98.31 93 ARG A CA 1
ATOM 766 C C . ARG A 1 93 ? 20.440 -1.078 -31.563 1.00 98.31 93 ARG A C 1
ATOM 768 O O . ARG A 1 93 ? 21.107 -1.545 -32.478 1.00 98.31 93 ARG A O 1
ATOM 775 N N . TYR A 1 94 ? 20.399 0.230 -31.301 1.00 98.00 94 TYR A N 1
ATOM 776 C CA . TYR A 1 94 ? 21.170 1.197 -32.087 1.00 98.00 94 TYR A CA 1
ATOM 777 C C . TYR A 1 94 ? 22.680 1.027 -31.921 1.00 98.00 94 TYR A C 1
ATOM 779 O O . TYR A 1 94 ? 23.416 1.175 -32.894 1.00 98.00 94 TYR A O 1
ATOM 787 N N . MET A 1 95 ? 23.150 0.674 -30.723 1.00 97.94 95 MET A N 1
ATOM 788 C CA . MET A 1 95 ? 24.562 0.351 -30.506 1.00 97.94 95 MET A CA 1
ATOM 789 C C . MET A 1 95 ? 24.985 -0.888 -31.305 1.00 97.94 95 MET A C 1
ATOM 791 O O . MET A 1 95 ? 26.041 -0.878 -31.938 1.00 97.94 95 MET A O 1
ATOM 795 N N . ASP A 1 96 ? 24.151 -1.929 -31.323 1.00 98.00 96 ASP A N 1
ATOM 796 C CA . ASP A 1 96 ? 24.417 -3.156 -32.078 1.00 98.00 96 ASP A CA 1
ATOM 797 C C . ASP A 1 96 ? 24.390 -2.907 -33.597 1.00 98.00 96 ASP A C 1
ATOM 799 O O . ASP A 1 96 ? 25.232 -3.424 -34.331 1.00 98.00 96 ASP A O 1
ATOM 803 N N . GLU A 1 97 ? 23.444 -2.098 -34.084 1.00 97.62 97 GLU A N 1
ATOM 804 C CA . GLU A 1 97 ? 23.363 -1.680 -35.489 1.00 97.62 97 GLU A CA 1
ATOM 805 C C . GLU A 1 97 ? 24.599 -0.869 -35.910 1.00 97.62 97 GLU A C 1
ATOM 807 O O . GLU A 1 97 ? 25.176 -1.145 -36.964 1.00 97.62 97 GLU A O 1
ATOM 812 N N . ALA A 1 98 ? 25.041 0.080 -35.079 1.00 97.00 98 ALA A N 1
ATOM 813 C CA . ALA A 1 98 ? 26.237 0.879 -35.335 1.00 97.00 98 ALA A CA 1
ATOM 814 C C . ALA A 1 98 ? 27.502 0.012 -35.381 1.00 97.00 98 ALA A C 1
ATOM 816 O O . ALA A 1 98 ? 28.303 0.157 -36.304 1.00 97.00 98 ALA A O 1
ATOM 817 N N . ARG A 1 99 ? 27.648 -0.937 -34.445 1.00 97.00 99 ARG A N 1
ATOM 818 C CA . ARG A 1 99 ? 28.770 -1.887 -34.439 1.00 97.00 99 ARG A CA 1
ATOM 819 C C . ARG A 1 99 ? 28.797 -2.722 -35.718 1.00 97.00 99 ARG A C 1
ATOM 821 O O . ARG A 1 99 ? 29.812 -2.757 -36.394 1.00 97.00 99 ARG A O 1
ATOM 828 N N . ARG A 1 100 ? 27.658 -3.296 -36.122 1.00 97.06 100 ARG A N 1
ATOM 829 C CA . ARG A 1 100 ? 27.562 -4.077 -37.370 1.00 97.06 100 ARG A CA 1
ATOM 830 C C . ARG A 1 100 ? 27.897 -3.259 -38.615 1.00 97.06 100 ARG A C 1
ATOM 832 O O . ARG A 1 100 ? 28.393 -3.817 -39.591 1.00 97.06 100 ARG A O 1
ATOM 839 N N . LEU A 1 101 ? 27.545 -1.973 -38.634 1.00 97.00 101 LEU A N 1
ATOM 840 C CA . LEU A 1 101 ? 27.884 -1.094 -39.750 1.00 97.00 101 LEU A CA 1
ATOM 841 C C . LEU A 1 101 ? 29.396 -0.862 -39.825 1.00 97.00 101 LEU A C 1
ATOM 843 O O . LEU A 1 101 ? 29.946 -0.885 -40.925 1.00 97.00 101 LEU A O 1
ATOM 847 N N . GLU A 1 102 ? 30.045 -0.668 -38.680 1.00 96.19 102 GLU A N 1
ATOM 848 C CA . GLU A 1 102 ? 31.492 -0.483 -38.605 1.00 96.19 102 GLU A CA 1
ATOM 849 C C . GLU A 1 102 ? 32.246 -1.769 -38.963 1.00 96.19 102 GLU A C 1
ATOM 851 O O . GLU A 1 102 ? 33.085 -1.732 -39.858 1.00 96.19 102 GLU A O 1
ATOM 856 N N . ASP A 1 103 ? 31.839 -2.921 -38.419 1.00 95.94 103 ASP A N 1
ATOM 857 C CA . ASP A 1 103 ? 32.417 -4.233 -38.754 1.00 95.94 103 ASP A CA 1
ATOM 858 C C . ASP A 1 103 ? 32.382 -4.489 -40.276 1.00 95.94 103 ASP A C 1
ATOM 860 O O . ASP A 1 103 ? 33.349 -4.956 -40.879 1.00 95.94 103 ASP A O 1
ATOM 864 N N . LYS A 1 104 ? 31.271 -4.129 -40.939 1.00 96.00 104 LYS A N 1
ATOM 865 C CA . LYS A 1 104 ? 31.138 -4.234 -42.403 1.00 96.00 104 LYS A CA 1
ATOM 866 C C . LYS A 1 104 ? 32.074 -3.288 -43.156 1.00 96.00 104 LYS A C 1
ATOM 868 O O . LYS A 1 104 ? 32.547 -3.643 -44.235 1.00 96.00 104 LYS A O 1
ATOM 873 N N . ARG A 1 105 ? 32.300 -2.074 -42.644 1.00 94.50 105 ARG A N 1
ATOM 874 C CA . ARG A 1 105 ? 33.230 -1.109 -43.253 1.00 94.50 105 ARG A CA 1
ATOM 875 C C . ARG A 1 105 ? 34.668 -1.591 -43.128 1.00 94.50 105 ARG A C 1
ATOM 877 O O . ARG A 1 105 ? 35.387 -1.555 -44.123 1.00 94.50 105 ARG A O 1
ATOM 884 N N . GLU A 1 106 ? 35.053 -2.073 -41.951 1.00 94.19 106 GLU A N 1
ATOM 885 C CA . GLU A 1 106 ? 36.374 -2.652 -41.699 1.00 94.19 106 GLU A CA 1
ATOM 886 C C . GLU A 1 106 ? 36.627 -3.867 -42.596 1.00 94.19 106 GLU A C 1
ATOM 888 O O . GLU A 1 106 ? 37.650 -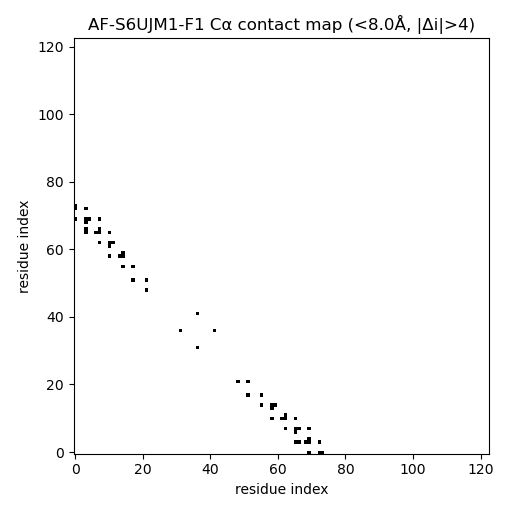3.918 -43.278 1.00 94.19 106 GLU A O 1
ATOM 893 N N . GLN A 1 107 ? 35.666 -4.795 -42.686 1.00 94.25 107 GLN A N 1
ATOM 894 C CA . GLN A 1 107 ? 35.774 -5.956 -43.570 1.00 94.25 107 GLN A CA 1
ATOM 895 C C . GLN A 1 107 ? 35.979 -5.538 -45.032 1.00 94.25 107 GLN A C 1
ATOM 897 O O . GLN A 1 107 ? 36.879 -6.044 -45.697 1.00 94.25 107 GLN A O 1
ATOM 902 N N . LYS A 1 108 ? 35.202 -4.564 -45.522 1.00 95.06 108 LYS A N 1
ATOM 903 C CA . LYS A 1 108 ? 35.344 -4.063 -46.894 1.00 95.06 108 LYS A CA 1
ATOM 904 C C . LYS A 1 108 ? 36.727 -3.446 -47.148 1.00 95.06 108 LYS A C 1
ATOM 906 O O . LYS A 1 108 ? 37.315 -3.692 -48.196 1.00 95.06 108 LYS A O 1
ATOM 911 N N . LEU A 1 109 ? 37.250 -2.664 -46.201 1.00 93.75 109 LEU A N 1
ATOM 912 C CA . LEU A 1 109 ? 38.594 -2.081 -46.289 1.00 93.75 109 LEU A CA 1
ATOM 913 C C . LEU A 1 109 ? 39.681 -3.163 -46.345 1.00 93.75 109 LEU A C 1
ATOM 915 O O . LEU A 1 109 ? 40.604 -3.062 -47.153 1.00 93.75 109 LEU A O 1
ATOM 919 N N . LEU A 1 110 ? 39.564 -4.205 -45.517 1.00 92.69 110 LEU A N 1
ATOM 920 C CA . LEU A 1 110 ? 40.485 -5.343 -45.522 1.00 92.69 110 LEU A CA 1
ATOM 921 C C . LEU A 1 110 ? 40.432 -6.112 -46.846 1.00 92.69 110 LEU A C 1
ATOM 923 O O . LEU A 1 110 ? 41.483 -6.415 -47.413 1.00 92.69 110 LEU A O 1
ATOM 927 N N . ASP A 1 111 ? 39.233 -6.365 -47.374 1.00 93.44 111 ASP A N 1
ATOM 928 C CA . ASP A 1 111 ? 39.049 -7.033 -48.664 1.00 93.44 111 ASP A CA 1
ATOM 929 C C . ASP A 1 111 ? 39.681 -6.213 -49.803 1.00 93.44 111 ASP A C 1
ATOM 931 O O . ASP A 1 111 ? 40.441 -6.757 -50.607 1.00 93.44 111 ASP A O 1
ATOM 935 N N . GLU A 1 112 ? 39.454 -4.894 -49.843 1.00 91.56 112 GLU A N 1
ATOM 936 C CA . GLU A 1 112 ? 40.063 -3.987 -50.828 1.00 91.56 112 GLU A CA 1
ATOM 937 C C . GLU A 1 112 ? 41.600 -3.960 -50.738 1.00 91.56 112 GLU A C 1
ATOM 939 O O . GLU A 1 112 ? 42.279 -3.954 -51.768 1.00 91.56 112 GLU A O 1
ATOM 944 N N . LEU A 1 113 ? 42.168 -3.970 -49.527 1.00 90.62 113 LEU A N 1
ATOM 945 C CA . LEU A 1 113 ? 43.619 -4.058 -49.322 1.00 90.62 113 LEU A CA 1
ATOM 946 C C . LEU A 1 113 ? 44.170 -5.416 -49.774 1.00 90.62 113 LEU A C 1
ATOM 948 O O . LEU A 1 113 ? 45.208 -5.462 -50.434 1.00 90.62 113 LEU A O 1
ATOM 952 N N . SER A 1 114 ? 43.463 -6.509 -49.475 1.00 88.31 114 SER A N 1
ATOM 953 C CA . SER A 1 114 ? 43.875 -7.865 -49.853 1.00 88.31 114 SER A CA 1
ATOM 954 C C . SER A 1 114 ? 43.936 -8.061 -51.371 1.00 88.31 114 SER A C 1
ATOM 956 O O . SER A 1 114 ? 44.864 -8.691 -51.873 1.00 88.31 114 SER A O 1
ATOM 958 N N . GLN A 1 115 ? 43.009 -7.453 -52.118 1.00 86.62 115 GLN A N 1
ATOM 959 C CA . GLN A 1 115 ? 42.980 -7.498 -53.584 1.00 86.62 115 GLN A CA 1
ATOM 960 C C . GLN A 1 115 ? 44.117 -6.699 -54.237 1.00 86.62 115 GLN A C 1
ATOM 962 O O . GLN A 1 115 ? 44.467 -6.961 -55.386 1.00 86.62 115 GLN A O 1
ATOM 967 N N . ARG A 1 116 ? 44.688 -5.717 -53.527 1.00 83.38 116 ARG A N 1
ATOM 968 C CA . ARG A 1 116 ? 45.807 -4.889 -54.009 1.00 83.38 116 ARG A CA 1
ATOM 969 C C . ARG A 1 116 ? 47.178 -5.498 -53.723 1.00 83.38 116 ARG A C 1
ATOM 971 O O . ARG A 1 116 ? 48.168 -5.016 -54.269 1.00 83.38 116 ARG A O 1
ATOM 978 N N . LEU A 1 117 ? 47.257 -6.532 -52.885 1.00 78.06 117 LEU A N 1
ATOM 979 C CA . LEU A 1 117 ? 48.494 -7.281 -52.698 1.00 78.06 117 LEU A CA 1
ATOM 980 C C . LEU A 1 117 ? 48.784 -8.086 -53.977 1.00 78.06 117 LEU A C 1
ATOM 982 O O . LEU A 1 117 ? 47.894 -8.786 -54.467 1.00 78.06 117 LEU A O 1
ATOM 986 N N . PRO A 1 118 ? 50.002 -8.005 -54.545 1.00 69.38 118 PRO A N 1
ATOM 987 C CA . PRO A 1 118 ? 50.353 -8.800 -55.712 1.00 69.38 118 PRO A CA 1
ATOM 988 C C . PRO A 1 118 ? 50.198 -10.279 -55.357 1.00 69.38 118 PRO A C 1
ATOM 990 O O . PRO A 1 118 ? 50.744 -10.740 -54.352 1.00 69.38 118 PRO A O 1
ATOM 993 N N . ARG A 1 119 ? 49.447 -11.028 -56.177 1.00 63.03 119 ARG A N 1
ATOM 994 C CA . ARG A 1 119 ? 49.435 -12.491 -56.095 1.00 63.03 119 ARG A CA 1
ATOM 995 C C . ARG A 1 119 ? 50.882 -12.942 -56.233 1.00 63.03 119 ARG A C 1
ATOM 997 O O . ARG A 1 119 ? 51.488 -12.745 -57.280 1.00 63.03 119 ARG A O 1
ATOM 1004 N N . HIS A 1 120 ? 51.439 -13.490 -55.161 1.00 59.66 120 HIS A N 1
ATOM 1005 C CA . HIS A 1 120 ? 52.723 -14.162 -55.229 1.00 59.66 120 HIS A CA 1
ATOM 1006 C C . HIS A 1 120 ? 52.503 -15.396 -56.112 1.00 59.66 120 HIS A C 1
ATOM 1008 O O . HIS A 1 120 ? 51.915 -16.381 -55.665 1.00 59.66 120 HIS A O 1
ATOM 1014 N N . GLU A 1 121 ? 52.868 -15.305 -57.390 1.00 54.88 121 GLU A N 1
ATOM 1015 C CA . GLU A 1 121 ? 52.994 -16.481 -58.244 1.00 54.88 121 GLU A CA 1
ATOM 1016 C C . GLU A 1 121 ? 54.151 -17.307 -57.680 1.00 54.88 121 GLU A C 1
ATOM 1018 O O . GLU A 1 121 ? 55.319 -16.935 -57.782 1.00 54.88 121 GLU A O 1
ATOM 1023 N N . GLN A 1 122 ? 53.800 -18.385 -56.981 1.00 52.28 122 GLN A N 1
ATOM 1024 C CA . GLN A 1 122 ? 54.746 -19.424 -56.604 1.00 52.28 122 GLN A CA 1
ATOM 1025 C C . GLN A 1 122 ? 55.114 -20.192 -57.879 1.00 52.28 122 GLN A C 1
ATOM 1027 O O . GLN A 1 122 ? 54.251 -20.844 -58.469 1.00 52.28 122 GLN A O 1
ATOM 1032 N N . PHE A 1 123 ? 56.374 -20.063 -58.300 1.00 47.38 123 PHE A N 1
ATOM 1033 C CA . PHE A 1 123 ? 57.050 -21.027 -59.170 1.00 47.38 123 PHE A CA 1
ATOM 1034 C C . PHE A 1 123 ? 57.498 -22.240 -58.352 1.00 47.38 123 PHE A C 1
ATOM 1036 O O . PHE A 1 123 ? 57.911 -22.033 -57.185 1.00 47.38 123 PHE A O 1
#

Solvent-accessible surface area (backbone atoms only — not comparable to full-atom values): 6717 Å² total; per-residue (Å²): 101,69,68,37,52,49,51,31,50,54,36,49,52,51,51,53,52,54,51,51,53,49,52,56,52,51,52,54,44,58,61,47,55,73,74,63,72,55,71,69,57,53,54,51,50,55,52,50,52,54,52,47,53,52,50,51,56,52,44,50,54,50,30,53,54,32,46,56,49,34,52,53,48,48,51,56,49,49,56,54,49,52,53,53,53,51,50,51,53,51,52,50,49,52,52,53,52,52,49,54,54,48,54,52,51,54,51,51,52,51,52,57,53,58,71,67,51,79,80,79,80,80,127

pLDDT: mean 92.91, std 9.21, range [47.38, 98.62]

Sequence (123 aa):
LGHFQGQVNLANNKLQELDQFRQDYQQQWLQRGSAGVSGQWLLGYQRFLSQLDVAVAQQYKSLEWHKANLDRARSAWQDCYARVEGLRKLVQRYMDEARRLEDKREQKLLDELSQRLPRHEQF

Secondary structure (DSSP, 8-state):
-HHHHHHHHHHHHHHHHHHHHHHHHHHHHHHHHHT---HHHHHHHHHHHHHHHHHHHHHHHHHHHHHHHHHHHHHHHHHHHHHHHHHHHHHHHHHHHHHHHHHHHHHHHHHHHHHHS------

Foldseek 3Di:
DVVLVVQLVVLVVVLVVLVVVVVVLVVVCVVVVVVPDDPVVVVVSVVVVVVSVVVNVVSVVSNVVSVVVVVVVVVVVVVVVVVVVVVVVVVVVVVVVVVVVVVVVVVVVVVVVVVPPPPPPDD

Nearest PDB structures (foldseek):
  3k29-assembly1_A  TM=5.418E-01  e=9.748E-02  Chlamydia trachomatis
  4q4j-assembly1_B  TM=7.120E-01  e=8.529E+00  Thermotoga maritima MSB8
  8wjo-assembly1_B  TM=3.209E-01  e=4.241E+00  Saccharomyces cerevisiae S288C

Radius of gyration: 37.06 Å; Cα contacts (8 Å, |Δi|>4): 29; chains: 1; bounding box: 84×27×100 Å

InterPro domains:
  IPR012823 Flagellar export FliJ [PF02050] (1-121)
  IPR012823 Flagellar export FliJ [TIGR02473] (1-119)
  IPR018006 Flagellar FliJ, proteobacteria [PIRSF019404] (1-121)
  IPR052570 Flagellar FliJ [PTHR38786] (1-119)
  IPR053716 Flagellar assembly and chemotaxis effector [G3DSA:1.10.287.1700] (1-120)